Protein AF-A0A821C0D6-F1 (afdb_monomer_lite)

Secondary structure (DSSP, 8-state):
-PPP-GGG-S-TTPPEEEEEEEEEE-SS-EEEEEEEEESSEEEEEE--TTSTT-EEEEEGGGEEEEEEEEETTEEEEEEEEE----

Foldseek 3Di:
DDDDDPVPDPDPPWAWPDKDWDWDDDPVDTFTFIWIDTPFWIWTWTPDPPDDTDIDIGTVVQFDDKDQDDDPNHRPDIDTDGDDDD

pLDDT: mean 87.98, std 11.18, range [49.84, 97.56]

Structure (mmCIF, N/CA/C/O backbone):
data_AF-A0A821C0D6-F1
#
_entry.id   AF-A0A821C0D6-F1
#
loop_
_atom_site.group_PDB
_atom_site.id
_atom_site.type_symbol
_atom_site.label_atom_id
_atom_site.label_alt_id
_atom_site.label_comp_id
_atom_site.label_asym_id
_atom_site.label_entity_id
_atom_site.label_seq_id
_atom_site.pdbx_PDB_ins_code
_atom_site.Cartn_x
_atom_site.Cartn_y
_atom_site.Cartn_z
_atom_site.occupancy
_atom_site.B_iso_or_equiv
_atom_site.auth_seq_id
_atom_site.auth_comp_id
_atom_site.auth_asym_id
_atom_site.auth_atom_id
_atom_site.pdbx_PDB_model_num
ATOM 1 N N . MET A 1 1 ? 20.230 2.941 5.327 1.00 58.16 1 MET A N 1
ATOM 2 C CA . MET A 1 1 ? 18.856 2.657 4.861 1.00 58.16 1 MET A CA 1
ATOM 3 C C . MET A 1 1 ? 17.973 3.772 5.405 1.00 58.16 1 MET A C 1
ATOM 5 O O . MET A 1 1 ? 18.041 4.013 6.606 1.00 58.16 1 MET A O 1
ATOM 9 N N . LEU A 1 2 ? 17.268 4.521 4.552 1.00 66.56 2 LEU A N 1
ATOM 10 C CA . LEU A 1 2 ? 16.357 5.585 5.006 1.00 66.56 2 LEU A CA 1
ATOM 11 C C . LEU A 1 2 ? 15.260 4.934 5.862 1.00 66.56 2 LEU A C 1
ATOM 13 O O . LEU A 1 2 ? 14.828 3.851 5.497 1.00 66.56 2 LEU A O 1
ATOM 17 N N . LYS A 1 3 ? 14.845 5.513 6.990 1.00 78.44 3 LYS A N 1
ATOM 18 C CA . LYS A 1 3 ? 13.691 5.012 7.763 1.00 78.44 3 LYS A CA 1
ATOM 19 C C . LYS A 1 3 ? 12.442 5.782 7.350 1.00 78.44 3 LYS A C 1
ATOM 21 O O . LYS A 1 3 ? 12.559 6.949 6.977 1.00 78.44 3 LYS A O 1
ATOM 26 N N . PHE A 1 4 ? 11.279 5.140 7.410 1.00 83.31 4 PHE A N 1
ATOM 27 C CA . PHE A 1 4 ? 10.014 5.839 7.197 1.00 83.31 4 PHE A CA 1
ATOM 28 C C . PHE A 1 4 ? 9.796 6.906 8.288 1.00 83.31 4 PHE A C 1
ATOM 30 O O . PHE A 1 4 ? 10.119 6.673 9.456 1.00 83.31 4 PHE A O 1
ATOM 37 N N . ASP A 1 5 ? 9.251 8.070 7.924 1.00 83.69 5 ASP A N 1
ATOM 38 C CA . ASP A 1 5 ? 8.911 9.114 8.900 1.00 83.69 5 ASP A CA 1
ATOM 39 C C . ASP A 1 5 ? 7.588 8.797 9.617 1.00 83.69 5 ASP A C 1
ATOM 41 O O . ASP A 1 5 ? 6.495 9.047 9.111 1.00 83.69 5 ASP A O 1
ATOM 45 N N . LEU A 1 6 ? 7.684 8.248 10.831 1.00 83.81 6 LEU A N 1
ATOM 46 C CA . LEU A 1 6 ? 6.531 7.824 11.633 1.00 83.81 6 LEU A CA 1
ATOM 47 C C . LEU A 1 6 ? 5.600 8.969 12.054 1.00 83.81 6 LEU A C 1
ATOM 49 O O . LEU A 1 6 ? 4.463 8.707 12.437 1.00 83.81 6 LEU A O 1
ATOM 53 N N . LYS A 1 7 ? 6.019 10.237 11.944 1.00 85.19 7 LYS A N 1
ATOM 54 C CA . LYS A 1 7 ? 5.136 11.389 12.214 1.00 85.19 7 LYS A CA 1
ATOM 55 C C . LYS A 1 7 ? 3.963 11.485 11.235 1.00 85.19 7 LYS A C 1
ATOM 57 O O . LYS A 1 7 ? 3.058 12.287 11.429 1.00 85.19 7 LYS A O 1
ATOM 62 N N . GLN A 1 8 ? 4.002 10.691 10.170 1.00 84.12 8 GLN A N 1
ATOM 63 C CA . GLN A 1 8 ? 3.082 10.750 9.042 1.00 84.12 8 GLN A CA 1
ATOM 64 C C . GLN A 1 8 ? 1.983 9.684 9.118 1.00 84.12 8 GLN A C 1
ATOM 66 O O . GLN A 1 8 ? 1.126 9.622 8.227 1.00 84.12 8 GLN A O 1
ATOM 71 N N . LEU A 1 9 ? 1.982 8.872 10.181 1.00 88.38 9 LEU A N 1
ATOM 72 C CA . LEU A 1 9 ? 0.887 7.961 10.503 1.00 88.38 9 LEU A CA 1
ATOM 73 C C . LEU A 1 9 ? -0.431 8.734 10.669 1.00 88.38 9 LEU A C 1
ATOM 75 O O . LEU A 1 9 ? -0.442 9.920 10.999 1.00 88.38 9 LEU A O 1
ATOM 79 N N . LYS A 1 10 ? -1.545 8.082 10.340 1.00 85.94 10 LYS A N 1
ATOM 80 C CA . LYS A 1 10 ? -2.895 8.653 10.426 1.00 85.94 10 LYS A CA 1
ATOM 81 C C . LYS A 1 10 ? -3.384 8.632 11.875 1.00 85.94 10 LYS A C 1
ATOM 83 O O . LYS A 1 10 ? -4.080 9.557 12.280 1.00 85.94 10 LYS A O 1
ATOM 88 N N . ASP A 1 11 ? -2.998 7.613 12.634 1.00 85.38 11 ASP A N 1
ATOM 89 C CA . ASP A 1 11 ? -3.377 7.408 14.028 1.00 85.38 11 ASP A CA 1
ATOM 90 C C . ASP A 1 11 ? -2.169 6.920 14.860 1.00 85.38 11 ASP A C 1
ATOM 92 O O . ASP A 1 11 ? -1.341 6.126 14.413 1.00 85.38 11 ASP A O 1
ATOM 96 N N . LEU A 1 12 ? -2.065 7.412 16.097 1.00 84.38 12 LEU A N 1
ATOM 97 C CA . LEU A 1 12 ? -1.037 7.031 17.070 1.00 84.38 12 LEU A CA 1
ATOM 98 C C . LEU A 1 12 ? -1.164 5.567 17.513 1.00 84.38 12 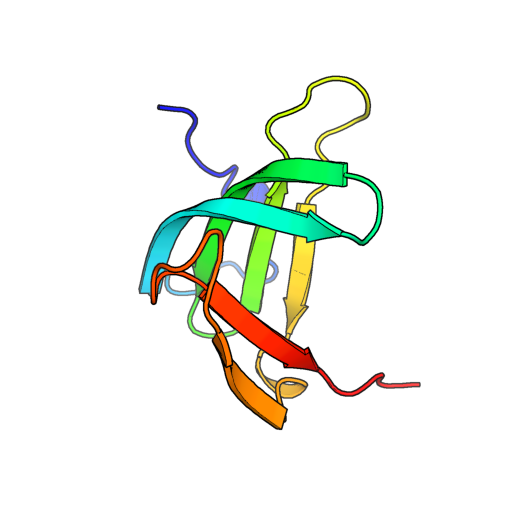LEU A C 1
ATOM 100 O O . LEU A 1 12 ? -0.190 4.985 17.989 1.00 84.38 12 LEU A O 1
ATOM 104 N N . TYR A 1 13 ? -2.350 4.974 17.358 1.00 88.50 13 TYR A N 1
ATOM 105 C CA . TYR A 1 13 ? -2.614 3.572 17.678 1.00 88.50 13 TYR A CA 1
ATOM 106 C C . TYR A 1 13 ? -2.358 2.617 16.505 1.00 88.50 13 TYR A C 1
ATOM 108 O O . TYR A 1 13 ? -2.605 1.411 16.622 1.00 88.50 13 TYR A O 1
ATOM 116 N N . GLU A 1 14 ? -1.855 3.115 15.372 1.00 91.94 14 GLU A N 1
ATOM 117 C CA . GLU A 1 14 ? -1.470 2.250 14.265 1.00 91.94 14 GLU A CA 1
ATOM 118 C C . GLU A 1 14 ? -0.318 1.325 14.649 1.00 91.94 14 GLU A C 1
ATOM 120 O O . GLU A 1 14 ? 0.759 1.741 15.081 1.00 91.94 14 GLU A O 1
ATOM 125 N N . LYS A 1 15 ? -0.528 0.029 14.424 1.00 93.81 15 LYS A N 1
ATOM 126 C CA . LYS A 1 15 ? 0.502 -0.986 14.598 1.00 93.81 15 LYS A CA 1
ATOM 127 C C . LYS A 1 15 ? 1.176 -1.249 13.264 1.00 93.81 15 LYS A C 1
ATOM 129 O O . LYS A 1 15 ? 0.541 -1.743 12.335 1.00 93.81 15 LYS A O 1
ATOM 134 N N . ILE A 1 16 ? 2.477 -0.987 13.200 1.00 94.38 16 ILE A N 1
ATOM 135 C CA . ILE A 1 16 ? 3.313 -1.332 12.049 1.00 94.38 16 ILE A CA 1
ATOM 136 C C . ILE A 1 16 ? 3.364 -2.857 11.912 1.00 94.38 16 ILE A C 1
ATOM 138 O O . ILE A 1 16 ? 3.782 -3.560 12.833 1.00 94.38 16 ILE A O 1
ATOM 142 N N . LEU A 1 17 ? 2.926 -3.359 10.760 1.00 95.56 17 LEU A N 1
ATOM 143 C CA . LEU A 1 17 ? 2.958 -4.777 10.409 1.00 95.56 17 LEU A CA 1
ATOM 144 C C . LEU A 1 17 ? 4.230 -5.122 9.637 1.00 95.56 17 LEU A C 1
ATOM 146 O O . LEU A 1 17 ? 4.850 -6.144 9.921 1.00 95.56 17 LEU A O 1
ATOM 150 N N . PHE A 1 18 ? 4.638 -4.274 8.688 1.00 93.31 18 PHE A N 1
ATOM 151 C CA . PHE A 1 18 ? 5.943 -4.387 8.039 1.00 93.31 18 PHE A CA 1
ATOM 152 C C . PHE A 1 18 ? 6.403 -3.063 7.424 1.00 93.31 18 PHE A C 1
ATOM 154 O O . PHE A 1 18 ? 5.593 -2.218 7.045 1.00 93.31 18 PHE A O 1
ATOM 161 N N . GLU A 1 19 ? 7.717 -2.927 7.261 1.00 94.25 19 GLU A N 1
ATOM 162 C CA . GLU A 1 19 ? 8.367 -1.851 6.514 1.00 94.25 19 GLU A CA 1
ATOM 163 C C . GLU A 1 19 ? 9.349 -2.469 5.513 1.00 94.25 19 GLU A C 1
ATOM 165 O O . GLU A 1 19 ? 10.166 -3.313 5.885 1.00 94.25 19 GLU A O 1
ATOM 170 N N . GLN A 1 20 ? 9.291 -2.060 4.245 1.00 93.69 20 GLN A N 1
ATOM 171 C CA . GLN A 1 20 ? 10.165 -2.598 3.205 1.00 93.69 20 GLN A CA 1
ATOM 172 C C . GLN A 1 20 ? 10.538 -1.544 2.159 1.00 93.69 20 GLN A C 1
ATOM 174 O O . GLN A 1 20 ? 9.731 -0.686 1.799 1.00 93.69 20 GLN A O 1
ATOM 179 N N . ASP A 1 21 ? 11.762 -1.631 1.637 1.00 93.56 21 ASP A N 1
ATOM 180 C CA . ASP A 1 21 ? 12.161 -0.872 0.450 1.00 93.56 21 ASP A CA 1
ATOM 181 C C . ASP A 1 21 ? 11.429 -1.426 -0.777 1.00 93.56 21 ASP A C 1
ATOM 183 O O . ASP A 1 21 ? 11.454 -2.630 -1.045 1.00 93.56 21 ASP A O 1
ATOM 187 N N . ALA A 1 22 ? 10.772 -0.551 -1.531 1.00 93.69 22 ALA A N 1
ATOM 188 C CA . ALA A 1 22 ? 9.963 -0.936 -2.679 1.00 93.69 22 ALA A CA 1
ATOM 189 C C . ALA A 1 22 ? 10.022 0.121 -3.786 1.00 93.69 22 ALA A C 1
ATOM 191 O O . ALA A 1 22 ? 10.446 1.257 -3.582 1.00 93.69 22 ALA A O 1
ATOM 192 N N . TYR A 1 23 ? 9.565 -0.262 -4.976 1.00 93.00 23 TYR A N 1
ATOM 193 C CA . TYR A 1 23 ? 9.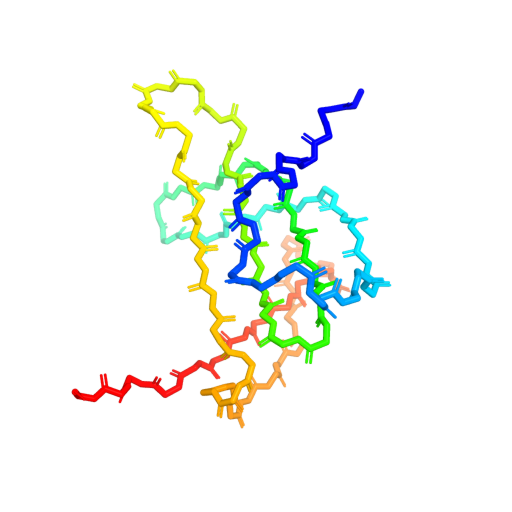411 0.646 -6.106 1.00 93.00 23 TYR A CA 1
ATOM 194 C C . TYR A 1 23 ? 7.931 0.792 -6.428 1.00 93.00 23 TYR A C 1
ATOM 196 O O . TYR A 1 23 ? 7.251 -0.207 -6.667 1.00 93.00 23 TYR A O 1
ATOM 204 N N . VAL A 1 24 ? 7.447 2.030 -6.508 1.00 91.94 24 VAL A N 1
ATOM 205 C CA . VAL A 1 24 ? 6.157 2.304 -7.144 1.00 91.94 24 VAL A CA 1
ATOM 206 C C . VAL A 1 24 ? 6.389 2.407 -8.642 1.00 91.94 24 VAL A C 1
ATOM 208 O O . VAL A 1 24 ? 7.172 3.233 -9.118 1.00 91.94 24 VAL A O 1
ATOM 211 N N . ILE A 1 25 ? 5.701 1.542 -9.380 1.00 92.50 25 ILE A N 1
ATOM 212 C CA . ILE A 1 25 ? 5.765 1.476 -10.835 1.00 92.50 25 ILE A CA 1
ATOM 213 C C . ILE A 1 25 ? 4.589 2.273 -11.401 1.00 92.50 25 ILE A C 1
ATOM 215 O O . ILE A 1 25 ? 3.433 1.912 -11.193 1.00 92.50 25 ILE A O 1
ATOM 219 N N . LYS A 1 26 ? 4.887 3.361 -12.114 1.00 87.44 26 LYS A N 1
ATOM 220 C CA . LYS A 1 26 ? 3.931 4.144 -12.910 1.00 87.44 26 LYS A CA 1
ATOM 221 C C . LYS A 1 26 ? 4.265 3.983 -14.400 1.00 87.44 26 LYS A C 1
ATOM 223 O O . LYS A 1 26 ? 5.399 3.617 -14.708 1.00 87.44 26 LYS A O 1
ATOM 228 N N . PRO A 1 27 ? 3.337 4.289 -15.329 1.00 88.50 27 PRO A N 1
ATOM 229 C CA . PRO A 1 27 ? 3.558 4.082 -16.765 1.00 88.50 27 PRO A CA 1
ATOM 230 C C . PRO A 1 27 ? 4.874 4.657 -17.310 1.00 88.50 27 PRO A C 1
ATOM 232 O O . PRO A 1 27 ? 5.487 4.048 -18.178 1.00 88.50 27 PRO A O 1
ATOM 235 N N . LEU A 1 28 ? 5.326 5.798 -16.778 1.00 87.31 28 LEU A N 1
ATOM 236 C CA . LEU A 1 28 ? 6.513 6.510 -17.266 1.00 87.31 28 LEU A CA 1
ATOM 237 C C . LEU A 1 28 ? 7.695 6.514 -16.287 1.00 87.31 28 LEU A C 1
ATOM 239 O O . LEU A 1 28 ? 8.789 6.924 -16.661 1.00 87.31 28 LEU A O 1
ATOM 243 N N . ILE A 1 29 ? 7.489 6.132 -15.022 1.00 85.56 29 ILE A N 1
ATOM 244 C CA . ILE A 1 29 ? 8.468 6.371 -13.952 1.00 85.56 29 ILE A CA 1
ATOM 245 C C . ILE A 1 29 ? 8.475 5.203 -12.964 1.00 85.56 29 ILE A C 1
ATOM 247 O O . ILE A 1 29 ? 7.429 4.675 -12.586 1.00 85.56 29 ILE A O 1
ATOM 251 N N . GLN A 1 30 ? 9.671 4.839 -12.503 1.00 89.25 30 GLN A N 1
ATOM 252 C CA . GLN A 1 30 ? 9.885 3.914 -11.394 1.00 89.25 30 GLN A CA 1
ATOM 253 C C . GLN A 1 30 ? 10.468 4.698 -10.228 1.00 89.25 30 GLN A C 1
ATOM 255 O O . GLN A 1 30 ? 11.602 5.165 -10.306 1.00 89.25 30 GLN A O 1
ATOM 260 N N . ASN A 1 31 ? 9.696 4.846 -9.157 1.00 89.56 31 ASN A N 1
ATOM 261 C CA . ASN A 1 31 ? 10.120 5.634 -8.008 1.00 89.56 31 ASN A CA 1
ATOM 262 C C . ASN A 1 31 ? 10.515 4.707 -6.856 1.00 89.56 31 ASN A C 1
ATOM 264 O O . ASN A 1 31 ? 9.639 4.005 -6.340 1.00 89.56 31 ASN A O 1
ATOM 268 N N . PRO A 1 32 ? 11.798 4.682 -6.451 1.00 91.75 32 PRO A N 1
ATOM 269 C CA . PRO A 1 32 ? 12.210 3.975 -5.249 1.00 91.75 32 PRO A CA 1
ATOM 270 C C . PRO A 1 32 ? 11.638 4.680 -4.015 1.00 91.75 32 PRO A C 1
ATOM 272 O O . PRO A 1 32 ? 11.484 5.905 -3.986 1.00 91.75 32 PRO A O 1
ATOM 275 N N . GLY A 1 33 ? 11.317 3.905 -2.989 1.00 91.81 33 GLY A N 1
ATOM 276 C CA . GLY A 1 33 ? 10.716 4.420 -1.773 1.00 91.81 33 GLY A CA 1
ATOM 277 C C . GLY A 1 33 ? 10.634 3.392 -0.655 1.00 91.81 33 GLY A C 1
ATOM 278 O O . GLY A 1 33 ? 11.111 2.261 -0.768 1.00 91.81 33 GLY A O 1
ATOM 279 N N . LYS A 1 34 ? 9.987 3.811 0.425 1.00 92.19 34 LYS A N 1
ATOM 280 C CA . LYS A 1 34 ? 9.639 2.991 1.579 1.00 92.19 34 LYS A CA 1
ATOM 281 C C . LYS A 1 34 ? 8.154 2.681 1.567 1.00 92.19 34 LYS A C 1
ATOM 283 O O . LYS A 1 34 ? 7.339 3.598 1.579 1.00 92.19 34 LYS A O 1
ATOM 288 N N . CYS A 1 35 ? 7.818 1.398 1.577 1.00 93.69 35 CYS A N 1
ATOM 289 C CA . CYS A 1 35 ? 6.469 0.911 1.821 1.0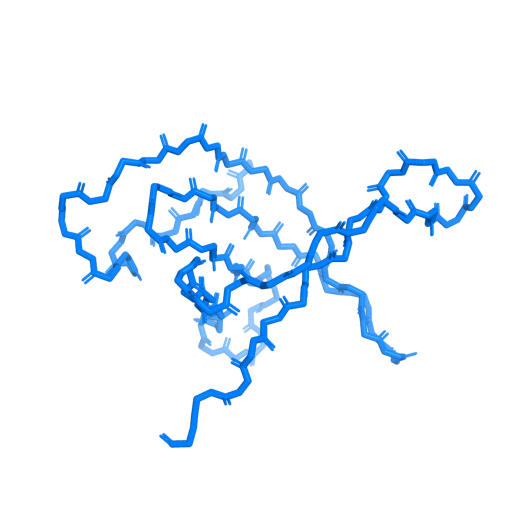0 93.69 35 CYS A CA 1
ATOM 290 C C . CYS A 1 35 ? 6.334 0.565 3.305 1.00 93.69 35 CYS A C 1
ATOM 292 O O . CYS A 1 35 ? 7.101 -0.255 3.812 1.00 93.69 35 CYS A O 1
ATOM 294 N N . LEU A 1 36 ? 5.361 1.161 3.986 1.00 94.88 36 LEU A N 1
ATOM 295 C CA . LEU A 1 36 ? 5.022 0.854 5.372 1.00 94.88 36 LEU A CA 1
ATOM 296 C C . LEU A 1 36 ? 3.573 0.371 5.411 1.00 94.88 36 LEU A C 1
ATOM 298 O O . LEU A 1 36 ? 2.671 1.097 5.004 1.00 94.88 36 LEU A O 1
ATOM 302 N N . LEU A 1 37 ? 3.348 -0.849 5.887 1.00 95.19 37 LEU A N 1
ATOM 303 C CA . LEU A 1 37 ? 2.007 -1.363 6.136 1.00 95.19 37 LEU A CA 1
ATOM 304 C C . LEU A 1 37 ? 1.728 -1.333 7.633 1.00 95.19 37 LEU A C 1
ATOM 306 O O . LEU A 1 37 ? 2.495 -1.887 8.424 1.00 95.19 37 LEU A O 1
ATOM 310 N N . THR A 1 38 ? 0.598 -0.750 8.004 1.00 95.88 38 THR A N 1
ATOM 311 C CA . THR A 1 38 ? 0.037 -0.831 9.350 1.00 95.88 38 THR A CA 1
ATOM 312 C C . THR A 1 38 ? -1.233 -1.680 9.349 1.00 95.88 38 THR A C 1
ATOM 314 O O . THR A 1 38 ? -1.660 -2.201 8.319 1.00 95.88 38 THR A O 1
ATOM 317 N N . ASN A 1 39 ? -1.852 -1.846 10.514 1.00 95.12 39 ASN A N 1
ATOM 318 C CA . ASN A 1 39 ? -3.163 -2.481 10.639 1.00 95.12 39 ASN A CA 1
ATOM 319 C C . ASN A 1 39 ? -4.319 -1.660 10.035 1.00 95.12 39 ASN A C 1
ATOM 321 O O . ASN A 1 39 ? -5.411 -2.207 9.908 1.00 95.12 39 ASN A O 1
ATOM 325 N N . GLN A 1 40 ? -4.108 -0.389 9.677 1.00 94.69 40 GLN A N 1
ATOM 326 C CA . GLN A 1 40 ? -5.162 0.496 9.159 1.00 94.69 40 GLN A CA 1
ATOM 327 C C . GLN A 1 40 ? -4.853 1.072 7.773 1.00 94.69 40 GLN A C 1
ATOM 329 O O . GLN A 1 40 ? -5.769 1.313 6.989 1.00 94.69 40 GLN A O 1
ATOM 334 N N . CYS A 1 41 ? -3.583 1.314 7.454 1.00 95.12 41 CYS A N 1
ATOM 335 C CA . CYS A 1 41 ? -3.177 2.034 6.254 1.00 95.12 41 CYS A CA 1
ATOM 336 C C . CYS A 1 41 ? -1.921 1.423 5.620 1.00 95.12 41 CYS A C 1
ATOM 338 O O . CYS A 1 41 ? -1.041 0.872 6.279 1.00 95.12 41 CYS A O 1
ATOM 340 N N . CYS A 1 42 ? -1.828 1.549 4.301 1.00 94.81 42 CYS A N 1
ATOM 341 C CA . CYS A 1 42 ? -0.613 1.306 3.540 1.00 94.81 42 CYS A CA 1
ATOM 342 C C . CYS A 1 42 ? -0.027 2.656 3.117 1.00 94.81 42 CYS A C 1
ATOM 344 O O . CYS A 1 42 ? -0.686 3.441 2.437 1.00 94.81 42 CYS A O 1
ATOM 346 N N . TYR A 1 43 ? 1.220 2.917 3.486 1.00 94.38 43 TYR A N 1
ATOM 347 C CA . TYR A 1 43 ? 1.940 4.145 3.172 1.00 94.38 43 TYR A CA 1
ATOM 348 C C . TYR A 1 43 ? 3.051 3.878 2.167 1.00 94.38 43 TYR A C 1
ATOM 350 O O . TYR A 1 43 ? 3.741 2.859 2.242 1.00 94.38 43 TYR A O 1
ATOM 358 N N . PHE A 1 44 ? 3.277 4.835 1.271 1.00 92.69 44 PHE A N 1
ATOM 359 C CA . PHE A 1 44 ? 4.463 4.858 0.426 1.00 92.69 44 PHE A CA 1
ATOM 360 C C . PHE A 1 44 ? 5.154 6.218 0.488 1.00 92.69 44 PHE A C 1
ATOM 362 O O . PHE A 1 44 ? 4.569 7.229 0.100 1.00 92.69 44 PHE A O 1
ATOM 369 N N . GLN A 1 45 ? 6.404 6.230 0.947 1.00 91.06 45 GLN A N 1
ATOM 370 C CA . GLN A 1 45 ? 7.264 7.410 0.992 1.00 91.06 45 GLN A CA 1
ATOM 371 C C . GLN A 1 45 ? 8.297 7.333 -0.132 1.00 91.06 45 GLN A C 1
ATOM 373 O O . GLN A 1 45 ? 9.128 6.425 -0.158 1.00 91.06 45 GLN A O 1
ATOM 378 N N . VAL A 1 46 ? 8.257 8.286 -1.062 1.00 89.00 46 VAL A N 1
ATOM 379 C CA . VAL A 1 46 ? 9.218 8.363 -2.173 1.00 89.00 46 VAL A CA 1
ATOM 380 C C . VAL A 1 46 ? 10.597 8.790 -1.648 1.00 89.00 46 VAL A C 1
ATOM 382 O O . VAL A 1 46 ? 10.687 9.640 -0.767 1.00 89.00 46 VAL A O 1
ATOM 385 N N . LEU A 1 47 ? 11.679 8.214 -2.187 1.00 84.75 47 LEU A N 1
ATOM 386 C CA . LEU A 1 47 ? 13.059 8.558 -1.798 1.00 84.75 47 LEU A CA 1
ATOM 387 C C . LEU A 1 47 ? 13.588 9.853 -2.442 1.00 84.75 47 LEU A C 1
ATOM 389 O O . LEU A 1 47 ? 14.573 10.411 -1.970 1.00 84.75 47 LEU A O 1
ATOM 393 N N . ASN A 1 48 ? 12.982 10.310 -3.538 1.00 73.94 48 ASN A N 1
ATOM 394 C CA . ASN A 1 48 ? 13.466 11.460 -4.302 1.00 73.94 48 ASN A CA 1
ATOM 395 C C . ASN A 1 48 ? 13.178 12.782 -3.568 1.00 73.94 48 ASN A C 1
ATOM 397 O O . ASN A 1 48 ? 12.025 13.107 -3.308 1.00 73.94 48 ASN A O 1
ATOM 401 N N . ASN A 1 49 ? 14.221 13.583 -3.337 1.00 59.28 49 ASN A N 1
ATOM 402 C CA . ASN A 1 49 ? 14.179 14.870 -2.619 1.00 59.28 49 ASN A CA 1
ATOM 403 C C . ASN A 1 49 ? 13.644 16.057 -3.453 1.00 59.28 49 ASN A C 1
ATOM 405 O O . ASN A 1 49 ? 13.877 17.206 -3.093 1.00 59.28 49 ASN A O 1
ATOM 409 N N . ILE A 1 50 ? 13.013 15.809 -4.606 1.00 59.94 50 ILE A N 1
ATOM 410 C CA . ILE A 1 50 ? 12.738 16.866 -5.602 1.00 59.94 50 ILE A CA 1
ATOM 411 C C . ILE A 1 50 ? 11.537 17.736 -5.198 1.00 59.94 50 ILE A C 1
ATOM 413 O O . ILE A 1 50 ? 11.455 18.877 -5.625 1.00 59.94 50 ILE A O 1
ATOM 417 N N . ASN A 1 51 ? 10.648 17.236 -4.340 1.00 49.84 51 ASN A N 1
ATOM 418 C CA . ASN A 1 51 ? 9.570 17.999 -3.716 1.00 49.84 51 ASN A CA 1
ATOM 419 C C . ASN A 1 51 ? 9.362 17.471 -2.291 1.00 49.84 51 ASN A C 1
ATOM 421 O O . ASN A 1 51 ? 9.674 16.308 -2.027 1.00 49.84 51 ASN A O 1
ATO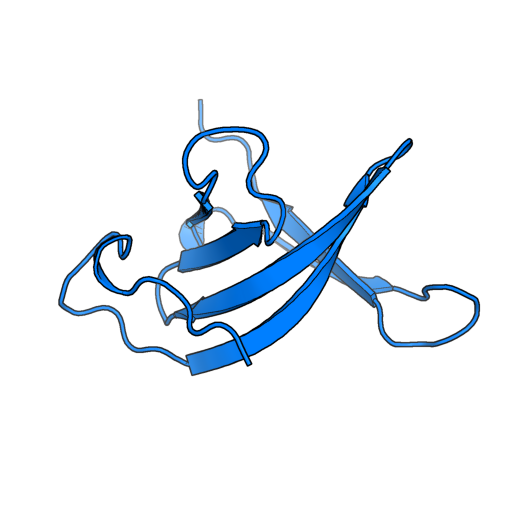M 425 N N . GLU A 1 52 ? 8.862 18.324 -1.393 1.00 56.03 52 GLU A N 1
ATOM 426 C CA . GLU A 1 52 ? 8.476 18.005 -0.010 1.00 56.03 52 GLU A CA 1
ATOM 427 C C . GLU A 1 52 ? 7.939 16.573 0.116 1.00 56.03 52 GLU A C 1
ATOM 429 O O . GLU A 1 52 ? 7.096 16.171 -0.684 1.00 56.03 52 GLU A O 1
ATOM 434 N N . GLN A 1 53 ? 8.474 15.807 1.077 1.00 62.09 53 GLN A N 1
ATOM 435 C CA . GLN A 1 53 ? 8.264 14.367 1.293 1.00 62.09 53 GLN A CA 1
ATOM 436 C C . GLN A 1 53 ? 6.846 13.893 0.917 1.00 62.09 53 GLN A C 1
ATOM 438 O O . GLN A 1 53 ? 5.946 13.844 1.755 1.00 62.09 53 GLN A O 1
ATOM 443 N N . GLN A 1 54 ? 6.643 13.513 -0.350 1.00 75.81 54 GLN A N 1
ATOM 444 C CA . GLN A 1 54 ? 5.346 13.032 -0.813 1.00 75.81 54 GLN A CA 1
ATOM 445 C C . GLN A 1 54 ? 5.129 11.629 -0.261 1.00 75.81 54 GLN A C 1
ATOM 447 O O . GLN A 1 54 ? 5.669 10.639 -0.767 1.00 75.81 54 GLN A O 1
ATOM 452 N N . ILE A 1 55 ? 4.335 11.565 0.803 1.00 87.56 55 ILE A N 1
ATOM 453 C CA . ILE A 1 55 ? 3.841 10.323 1.375 1.00 87.56 55 ILE A CA 1
ATOM 454 C C . ILE A 1 55 ? 2.435 10.111 0.856 1.00 87.56 55 ILE A C 1
ATOM 456 O O . ILE A 1 55 ? 1.532 10.910 1.102 1.00 87.56 55 ILE A O 1
ATOM 460 N N . VAL A 1 56 ? 2.252 9.008 0.144 1.00 90.25 56 VAL A N 1
ATOM 461 C CA . VAL A 1 56 ? 0.932 8.584 -0.301 1.00 90.25 56 VAL A CA 1
ATOM 462 C C . VAL A 1 56 ? 0.361 7.629 0.734 1.00 90.25 56 VAL A C 1
ATOM 464 O O . VAL A 1 56 ? 1.038 6.684 1.144 1.00 90.25 56 VAL A O 1
ATOM 467 N N . LYS A 1 57 ? -0.874 7.893 1.162 1.00 92.75 57 LYS A N 1
ATOM 468 C CA . LYS A 1 57 ? -1.599 7.110 2.165 1.00 92.75 57 LYS A CA 1
ATOM 469 C C . LYS A 1 57 ? -2.756 6.395 1.478 1.00 92.75 57 LYS A C 1
ATOM 471 O O . LYS A 1 57 ? -3.535 7.037 0.778 1.00 92.75 57 LYS A O 1
ATOM 476 N N . TYR A 1 58 ? -2.870 5.092 1.690 1.00 93.31 58 TYR A N 1
ATOM 477 C CA . TYR A 1 58 ? -3.966 4.280 1.177 1.00 93.31 58 TYR A CA 1
ATOM 478 C C . TYR A 1 58 ? -4.656 3.570 2.338 1.00 93.31 58 TYR A C 1
ATOM 480 O O . TYR A 1 58 ? -4.046 2.741 3.014 1.00 93.31 58 TYR A O 1
ATOM 488 N N . ASP A 1 59 ? -5.922 3.900 2.574 1.00 93.81 59 ASP A N 1
ATOM 489 C CA . ASP A 1 59 ? -6.708 3.285 3.640 1.00 93.81 59 ASP A CA 1
ATOM 490 C C . ASP A 1 59 ? -7.023 1.822 3.296 1.00 93.81 59 ASP A C 1
ATOM 492 O O . ASP A 1 59 ? -7.505 1.516 2.200 1.00 93.81 59 ASP A O 1
ATOM 496 N N . LEU A 1 60 ? -6.747 0.902 4.223 1.00 94.00 60 LEU A N 1
ATOM 497 C CA . LEU A 1 60 ? -7.003 -0.520 3.999 1.00 94.00 60 LEU A CA 1
ATOM 498 C C . LEU A 1 60 ? -8.497 -0.844 3.971 1.00 94.00 60 LEU A C 1
ATOM 500 O O . LEU A 1 60 ? -8.874 -1.840 3.361 1.00 94.00 60 LEU A O 1
ATOM 504 N N . SER A 1 61 ? -9.356 -0.001 4.549 1.00 94.12 61 SER A N 1
ATOM 505 C CA . SER A 1 61 ? -10.813 -0.153 4.430 1.00 94.12 61 SER A CA 1
ATOM 506 C C . SER A 1 61 ? -11.308 -0.003 2.985 1.00 94.12 61 SER A C 1
ATOM 508 O O . SER A 1 61 ? -12.300 -0.624 2.603 1.00 94.12 61 SER A O 1
ATOM 510 N N . ALA A 1 62 ? -10.594 0.768 2.157 1.00 95.38 62 ALA A N 1
ATOM 511 C CA . ALA A 1 62 ? -10.899 0.941 0.739 1.00 95.38 62 ALA A CA 1
ATOM 512 C C . ALA A 1 62 ? -10.269 -0.149 -0.147 1.00 95.38 62 ALA A C 1
ATOM 514 O O . ALA A 1 62 ? -10.606 -0.248 -1.331 1.00 95.38 62 ALA A O 1
ATOM 515 N N . LEU A 1 63 ? -9.355 -0.968 0.384 1.00 95.69 63 LEU A N 1
ATOM 516 C CA . LEU A 1 63 ? -8.694 -2.032 -0.367 1.00 95.69 63 LEU A CA 1
ATOM 517 C C . LEU A 1 63 ? -9.703 -3.131 -0.711 1.00 95.69 63 LEU A C 1
ATOM 519 O O . LEU A 1 63 ? -10.262 -3.775 0.172 1.00 95.69 63 LEU A O 1
ATOM 523 N N . PHE A 1 64 ? -9.910 -3.388 -2.001 1.00 96.31 64 PHE A N 1
ATOM 524 C CA . PHE A 1 64 ? -10.875 -4.402 -2.443 1.00 96.31 64 PHE A CA 1
ATOM 525 C C . PHE A 1 64 ? -10.242 -5.549 -3.225 1.00 96.31 64 PHE A C 1
ATOM 527 O O . PHE A 1 64 ? -10.878 -6.587 -3.411 1.00 96.31 64 PHE A O 1
ATOM 534 N N . LYS A 1 65 ? -9.000 -5.391 -3.698 1.00 96.88 65 LYS A N 1
ATOM 535 C CA . LYS A 1 65 ? -8.296 -6.461 -4.405 1.00 96.88 65 LYS A CA 1
ATOM 536 C C . LYS A 1 65 ? -6.785 -6.346 -4.261 1.00 96.88 65 LYS A C 1
ATOM 538 O O . LYS A 1 65 ? -6.207 -5.273 -4.408 1.00 96.88 65 LYS A O 1
ATOM 543 N N . ILE A 1 66 ? -6.152 -7.497 -4.045 1.00 96.69 66 ILE A N 1
ATOM 544 C CA . ILE A 1 66 ? -4.700 -7.673 -4.060 1.00 96.69 66 ILE A CA 1
ATOM 545 C C . ILE A 1 66 ? -4.371 -8.674 -5.159 1.00 96.69 66 ILE A C 1
ATOM 547 O O . ILE A 1 66 ? -4.915 -9.778 -5.176 1.00 96.69 66 ILE A O 1
ATOM 551 N N . THR A 1 67 ? -3.474 -8.312 -6.074 1.00 97.56 67 THR A N 1
ATOM 552 C CA . THR A 1 67 ? -3.051 -9.212 -7.150 1.00 97.56 67 THR A CA 1
ATOM 553 C C . THR A 1 67 ? -1.536 -9.359 -7.178 1.00 97.56 67 THR A C 1
ATOM 555 O O . THR A 1 67 ? -0.801 -8.376 -7.239 1.00 97.56 67 THR A O 1
ATOM 558 N N . LYS A 1 68 ? -1.048 -10.605 -7.186 1.00 96.81 68 LYS A N 1
ATOM 559 C CA . LYS A 1 68 ? 0.377 -10.889 -7.409 1.00 96.81 68 LYS A CA 1
ATOM 560 C C . LYS A 1 68 ? 0.747 -10.533 -8.849 1.00 96.81 68 LYS A C 1
ATOM 562 O O . LYS A 1 68 ? 0.046 -10.910 -9.790 1.00 96.81 68 LYS A O 1
ATOM 567 N N . ARG A 1 69 ? 1.862 -9.829 -9.031 1.00 95.81 69 ARG A N 1
ATOM 568 C CA . ARG A 1 69 ? 2.358 -9.393 -10.340 1.00 95.81 69 ARG A CA 1
ATOM 569 C C . ARG A 1 69 ? 3.798 -9.825 -10.560 1.00 95.81 69 ARG A C 1
ATOM 571 O O . ARG A 1 69 ? 4.577 -10.043 -9.634 1.00 95.81 69 ARG A O 1
ATOM 578 N N . ARG A 1 70 ? 4.156 -9.937 -11.835 1.00 94.75 70 ARG A N 1
ATOM 579 C CA . ARG A 1 70 ? 5.547 -10.070 -12.253 1.00 94.75 70 ARG A CA 1
ATOM 580 C C . ARG A 1 70 ? 6.106 -8.698 -12.584 1.00 94.75 70 ARG A C 1
ATOM 582 O O . ARG A 1 70 ? 5.427 -7.894 -13.211 1.00 94.75 70 ARG A O 1
ATOM 589 N N . TYR A 1 71 ? 7.361 -8.475 -12.228 1.00 92.81 71 TYR A N 1
ATOM 590 C CA . TYR A 1 71 ? 8.120 -7.300 -12.624 1.00 92.81 71 TYR A CA 1
ATOM 591 C C . TYR A 1 71 ? 9.485 -7.747 -13.144 1.00 92.81 71 TYR A C 1
ATOM 593 O O . TYR A 1 71 ? 10.146 -8.559 -12.498 1.00 92.81 71 TYR A O 1
ATOM 601 N N . LYS A 1 72 ? 9.870 -7.293 -14.347 1.00 91.31 72 LYS A N 1
ATOM 602 C CA . LYS A 1 72 ? 11.078 -7.764 -15.057 1.00 91.31 72 LYS A CA 1
ATOM 603 C C . LYS A 1 72 ? 11.213 -9.298 -15.030 1.00 91.31 72 LYS A C 1
ATOM 605 O O . LYS A 1 72 ? 12.235 -9.837 -14.624 1.00 91.31 72 LYS A O 1
ATOM 610 N N . PHE A 1 73 ? 10.139 -9.997 -15.409 1.00 94.12 73 PHE A N 1
ATOM 611 C CA . PHE A 1 73 ? 10.048 -11.467 -15.448 1.00 94.12 73 PHE A CA 1
ATOM 612 C C . PHE A 1 73 ? 10.173 -12.202 -14.096 1.00 94.12 73 PHE A C 1
ATOM 614 O O . PHE A 1 73 ? 10.202 -13.429 -14.081 1.00 94.12 73 PHE A O 1
ATOM 621 N N . ARG A 1 74 ? 10.160 -11.498 -12.955 1.00 95.06 74 ARG A N 1
ATOM 622 C CA . ARG A 1 74 ? 10.246 -12.092 -11.607 1.00 95.06 74 ARG A CA 1
ATOM 623 C C . ARG A 1 74 ? 8.951 -11.888 -10.819 1.00 95.06 74 ARG A C 1
ATOM 625 O O . ARG A 1 74 ? 8.340 -10.828 -10.920 1.00 95.06 74 ARG A O 1
ATOM 632 N N . TYR A 1 75 ? 8.541 -12.868 -10.010 1.00 94.94 75 TYR A N 1
ATOM 633 C CA . TYR A 1 75 ? 7.347 -12.804 -9.144 1.00 94.94 75 TYR A CA 1
ATOM 634 C C . TYR A 1 75 ? 7.586 -11.961 -7.880 1.00 94.94 75 TYR A C 1
ATOM 636 O O . TYR A 1 75 ? 7.530 -12.463 -6.763 1.00 94.94 75 TYR A O 1
ATOM 644 N N . ILE A 1 76 ? 7.905 -10.682 -8.072 1.00 94.56 76 ILE A N 1
ATOM 645 C CA . ILE A 1 76 ? 8.238 -9.732 -6.997 1.00 94.56 76 ILE A CA 1
ATOM 646 C C . ILE A 1 76 ? 7.279 -8.536 -6.942 1.00 94.56 76 ILE A C 1
ATOM 648 O O . ILE A 1 76 ? 7.464 -7.637 -6.131 1.00 94.56 76 ILE A O 1
ATOM 652 N N . GLY A 1 77 ? 6.289 -8.487 -7.836 1.00 94.81 77 GLY A N 1
ATOM 653 C CA . GLY A 1 77 ? 5.330 -7.393 -7.916 1.00 94.81 77 GLY A CA 1
ATOM 654 C C . GLY A 1 77 ? 4.062 -7.679 -7.118 1.00 94.81 77 GLY A C 1
ATOM 655 O O . GLY A 1 77 ? 3.602 -8.819 -7.019 1.00 94.81 77 GLY A O 1
ATOM 656 N N . CYS A 1 78 ? 3.451 -6.617 -6.615 1.00 95.31 78 CYS A N 1
ATOM 657 C CA . CYS A 1 78 ? 2.134 -6.639 -6.001 1.00 95.31 78 CYS A CA 1
ATOM 658 C C . CYS A 1 78 ? 1.342 -5.443 -6.527 1.00 95.31 78 CYS A C 1
ATOM 660 O O . CYS A 1 78 ? 1.890 -4.351 -6.660 1.00 95.31 78 CYS A O 1
ATOM 662 N N . GLU A 1 79 ? 0.074 -5.660 -6.850 1.00 95.94 79 GLU A N 1
ATOM 663 C CA . GLU A 1 79 ? -0.865 -4.604 -7.209 1.00 95.94 79 GLU A CA 1
ATOM 664 C C . GLU A 1 79 ? -1.977 -4.560 -6.163 1.00 95.94 79 GLU A C 1
ATOM 666 O O . GLU A 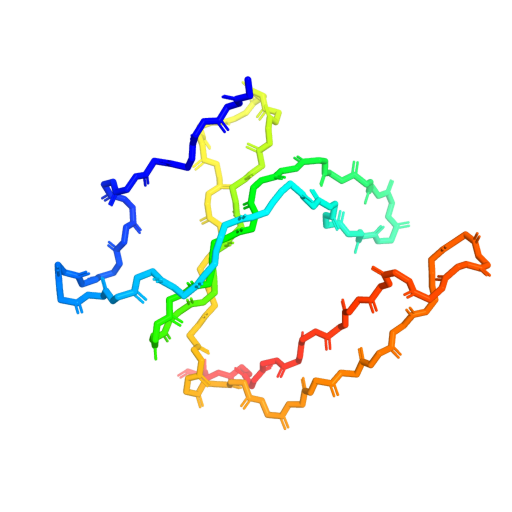1 79 ? -2.663 -5.562 -5.935 1.00 95.94 79 GLU A O 1
ATOM 671 N N . LEU A 1 80 ? -2.138 -3.395 -5.538 1.00 94.88 80 LEU A N 1
ATOM 672 C CA . LEU A 1 80 ? -3.202 -3.092 -4.589 1.00 94.88 80 LEU A CA 1
ATOM 673 C C . LEU A 1 80 ? -4.225 -2.200 -5.289 1.00 94.88 80 LEU A C 1
ATOM 675 O O . LEU A 1 80 ? -3.859 -1.159 -5.835 1.00 94.88 80 LEU A O 1
ATOM 679 N N . GLN A 1 81 ? -5.489 -2.611 -5.290 1.00 96.00 81 GLN A N 1
ATOM 680 C CA . GLN A 1 81 ? -6.580 -1.848 -5.889 1.00 96.00 81 GLN A CA 1
ATOM 681 C C . GLN A 1 81 ? -7.524 -1.368 -4.789 1.00 96.00 81 GLN A C 1
ATOM 683 O O . GLN A 1 81 ? -8.081 -2.170 -4.031 1.00 96.00 81 GLN A O 1
ATOM 688 N N . PHE A 1 82 ? -7.688 -0.051 -4.721 1.00 94.06 82 PHE A N 1
ATOM 689 C CA . PHE A 1 82 ? -8.503 0.645 -3.732 1.00 94.06 82 PHE A CA 1
ATOM 690 C C . PHE A 1 82 ? -9.735 1.239 -4.410 1.00 94.06 82 PHE A C 1
ATOM 692 O O . PHE A 1 82 ? -9.655 1.696 -5.552 1.00 94.06 82 PHE A O 1
ATOM 699 N N . LYS A 1 83 ? -10.879 1.210 -3.728 1.00 93.25 83 LYS A N 1
ATOM 700 C CA . LYS A 1 83 ? -12.084 1.899 -4.183 1.00 93.25 83 LYS A CA 1
ATOM 701 C C . LYS A 1 83 ? -11.845 3.398 -4.047 1.00 93.25 83 LYS A C 1
ATOM 703 O O . LYS A 1 83 ? -11.305 3.843 -3.037 1.00 93.25 83 LYS A O 1
ATOM 708 N N . LEU A 1 84 ? -12.247 4.159 -5.057 1.00 81.62 84 LEU A N 1
ATOM 709 C CA . LEU A 1 84 ? -12.372 5.603 -4.918 1.00 81.62 84 LEU A CA 1
ATOM 710 C C . LEU A 1 84 ? -13.622 5.843 -4.073 1.00 81.62 84 LEU A C 1
ATOM 712 O O . LEU A 1 84 ? -14.727 5.529 -4.507 1.00 81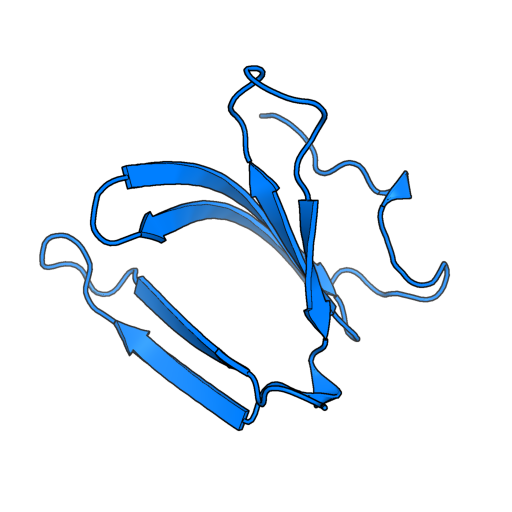.62 84 LEU A O 1
ATOM 716 N N . THR A 1 85 ? -13.432 6.289 -2.839 1.00 64.19 85 THR A N 1
ATOM 717 C CA . THR A 1 85 ? -14.508 6.881 -2.048 1.00 64.19 85 THR A CA 1
ATOM 718 C C . THR A 1 85 ? -14.726 8.297 -2.575 1.00 64.19 85 THR A C 1
ATOM 720 O O . THR A 1 85 ? -13.762 9.062 -2.644 1.00 64.19 85 THR A O 1
ATOM 723 N N . GLU A 1 86 ? -15.951 8.590 -3.017 1.00 52.50 86 GLU A N 1
ATOM 724 C CA . GLU A 1 86 ? -16.407 9.942 -3.385 1.00 52.50 86 GLU A CA 1
ATOM 725 C C . GLU A 1 86 ? -16.422 10.888 -2.177 1.00 52.50 86 GLU A C 1
ATOM 727 O O . GLU A 1 86 ? -16.694 10.404 -1.050 1.00 52.50 86 GLU A O 1
#

Sequence (86 aa):
MLKFDLKQLKDLYEKILFEQDAYVIKPLIQNPGKCLLTNQCCYFQVLNNINEQQIVKYDLSALFKITKRRYKFRYIGCELQFKLTE

Radius of gyration: 13.34 Å; chains: 1; bounding box: 35×31×35 Å